Protein AF-A0A851GKF4-F1 (afdb_monomer_lite)

Structure (mmCIF, N/CA/C/O backbone):
data_AF-A0A851GKF4-F1
#
_entry.id   AF-A0A851GKF4-F1
#
loop_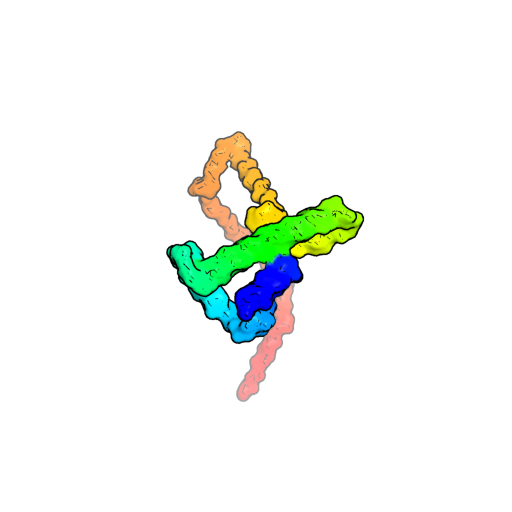
_atom_site.group_PDB
_atom_site.id
_atom_site.type_symbol
_atom_site.label_atom_id
_atom_site.label_alt_id
_atom_site.label_comp_id
_atom_site.label_asym_id
_atom_site.label_entity_id
_atom_site.label_seq_id
_atom_site.pdbx_PDB_ins_code
_atom_site.Cartn_x
_atom_site.Cartn_y
_atom_site.Cartn_z
_atom_site.occupancy
_atom_site.B_iso_or_equiv
_atom_site.auth_seq_id
_atom_site.auth_comp_id
_atom_site.auth_asym_id
_atom_site.auth_atom_id
_atom_site.pdbx_PDB_model_num
ATOM 1 N N . MET A 1 1 ? -0.941 -4.301 15.472 1.00 91.81 1 MET A N 1
ATOM 2 C CA . MET A 1 1 ? -1.862 -4.483 14.322 1.00 91.81 1 MET A CA 1
ATOM 3 C C . MET A 1 1 ? -1.620 -3.446 13.227 1.00 91.81 1 MET A C 1
ATOM 5 O O . MET A 1 1 ? -1.250 -3.858 12.139 1.00 91.81 1 MET A O 1
ATOM 9 N N . ILE A 1 2 ? -1.776 -2.137 13.490 1.00 96.50 2 ILE A N 1
ATOM 10 C CA . ILE A 1 2 ? -1.534 -1.073 12.486 1.00 96.50 2 ILE A CA 1
ATOM 11 C C . ILE A 1 2 ? -0.136 -1.190 11.859 1.00 96.50 2 ILE A C 1
ATOM 13 O O . ILE A 1 2 ? -0.016 -1.184 10.642 1.00 96.50 2 ILE A O 1
ATOM 17 N N . GLU A 1 3 ? 0.896 -1.416 12.673 1.00 97.62 3 GLU A N 1
ATOM 18 C CA . GLU A 1 3 ? 2.273 -1.618 12.195 1.00 97.62 3 GLU A CA 1
ATOM 19 C C . GLU A 1 3 ? 2.422 -2.823 11.243 1.00 97.62 3 GLU A C 1
ATOM 21 O O . GLU A 1 3 ? 3.156 -2.763 10.260 1.00 97.62 3 GLU A O 1
ATOM 26 N N . VAL A 1 4 ? 1.697 -3.922 11.492 1.00 98.12 4 VAL A N 1
ATOM 27 C CA . VAL A 1 4 ? 1.699 -5.101 10.602 1.00 98.12 4 VAL A CA 1
ATOM 28 C C . VAL A 1 4 ? 1.059 -4.749 9.261 1.00 98.12 4 VAL A C 1
ATOM 30 O O . VAL A 1 4 ? 1.570 -5.137 8.211 1.00 98.12 4 VAL A O 1
ATOM 33 N N . ILE A 1 5 ? -0.032 -3.977 9.296 1.00 98.00 5 ILE A N 1
ATOM 34 C CA . ILE A 1 5 ? -0.710 -3.482 8.095 1.00 98.00 5 ILE A CA 1
ATOM 35 C C . ILE A 1 5 ? 0.227 -2.572 7.294 1.00 98.00 5 ILE A C 1
ATOM 37 O O . ILE A 1 5 ? 0.392 -2.775 6.094 1.00 98.00 5 ILE A O 1
ATOM 41 N N . GLU A 1 6 ? 0.881 -1.620 7.958 1.00 98.31 6 GLU A N 1
ATOM 42 C CA . GLU A 1 6 ? 1.844 -0.703 7.347 1.00 98.31 6 GLU A CA 1
ATOM 43 C C . GLU A 1 6 ? 2.992 -1.456 6.670 1.00 98.31 6 GLU A C 1
ATOM 45 O O . GLU A 1 6 ? 3.186 -1.319 5.462 1.00 98.31 6 GLU A O 1
ATOM 50 N N . LYS A 1 7 ? 3.706 -2.310 7.415 1.00 98.25 7 LYS A N 1
ATOM 51 C CA . LYS A 1 7 ? 4.832 -3.094 6.883 1.00 98.25 7 LYS A CA 1
ATOM 52 C C . LYS A 1 7 ? 4.408 -3.974 5.709 1.00 98.25 7 LYS A C 1
ATOM 54 O O . LYS A 1 7 ? 5.125 -4.069 4.717 1.00 98.25 7 LYS A O 1
ATOM 59 N N . SER A 1 8 ? 3.232 -4.595 5.792 1.00 97.88 8 SER A N 1
ATOM 60 C CA . SER A 1 8 ? 2.699 -5.416 4.704 1.00 97.88 8 SER A CA 1
ATOM 61 C C . SER A 1 8 ? 2.473 -4.596 3.427 1.00 97.88 8 SER A C 1
ATOM 63 O O . SER A 1 8 ? 2.898 -5.026 2.353 1.00 97.88 8 SER A O 1
ATOM 65 N N . LEU A 1 9 ? 1.869 -3.407 3.536 1.00 97.44 9 LEU A N 1
ATOM 66 C CA . LEU A 1 9 ? 1.610 -2.518 2.396 1.00 97.44 9 LEU A CA 1
ATOM 67 C C . LEU A 1 9 ? 2.895 -1.927 1.799 1.00 97.44 9 LEU A C 1
ATOM 69 O O . LEU A 1 9 ? 3.004 -1.801 0.576 1.00 97.44 9 LEU A O 1
ATOM 73 N N . LEU A 1 10 ? 3.885 -1.607 2.636 1.00 97.44 10 LEU A N 1
ATOM 74 C CA . LEU A 1 10 ? 5.203 -1.162 2.171 1.00 97.44 10 LEU A CA 1
ATOM 75 C C . LEU A 1 10 ? 5.877 -2.213 1.278 1.00 97.44 10 LEU A C 1
ATOM 77 O O . LEU A 1 10 ? 6.502 -1.849 0.290 1.00 97.44 10 LEU A O 1
ATOM 81 N N . ASN A 1 11 ? 5.646 -3.499 1.549 1.00 96.06 11 ASN A N 1
ATOM 82 C CA . ASN A 1 11 ? 6.142 -4.626 0.753 1.00 96.06 11 ASN A CA 1
ATOM 83 C C . ASN A 1 11 ? 5.273 -4.962 -0.479 1.00 96.06 11 ASN A C 1
ATOM 85 O O . ASN A 1 11 ? 5.349 -6.071 -1.001 1.00 96.06 11 ASN A O 1
ATOM 89 N N . HIS A 1 12 ? 4.424 -4.035 -0.930 1.00 95.44 12 HIS A N 1
ATOM 90 C CA . HIS A 1 12 ? 3.560 -4.183 -2.113 1.00 95.44 12 HIS A CA 1
ATOM 91 C C . HIS A 1 12 ? 2.528 -5.325 -2.017 1.00 95.44 12 HIS A C 1
ATOM 93 O O . HIS A 1 12 ? 2.037 -5.819 -3.033 1.00 95.44 12 HIS A O 1
ATOM 99 N N . ASN A 1 13 ? 2.158 -5.749 -0.802 1.00 96.06 13 ASN A N 1
ATOM 100 C CA . ASN A 1 13 ? 1.137 -6.781 -0.630 1.00 96.06 13 ASN A CA 1
ATOM 101 C C . ASN A 1 13 ? -0.273 -6.272 -0.952 1.00 96.06 13 ASN A C 1
ATOM 103 O O . ASN A 1 13 ? -0.611 -5.099 -0.779 1.00 96.06 13 ASN A O 1
ATOM 107 N N . THR A 1 14 ? -1.139 -7.201 -1.363 1.00 95.00 14 THR A N 1
ATOM 108 C CA . THR A 1 14 ? -2.567 -6.917 -1.546 1.00 95.00 14 THR A CA 1
ATOM 109 C C . THR A 1 14 ? -3.262 -6.702 -0.203 1.00 95.00 14 THR A C 1
ATOM 111 O O . THR A 1 14 ? -2.899 -7.322 0.796 1.00 95.00 14 THR A O 1
ATOM 114 N N . LYS A 1 15 ? -4.354 -5.922 -0.192 1.00 94.50 15 LYS A N 1
ATOM 115 C CA . LYS A 1 15 ? -5.178 -5.717 1.015 1.00 94.50 15 LYS A CA 1
ATOM 116 C C . LYS A 1 15 ? -5.634 -7.035 1.651 1.00 94.50 15 LYS A C 1
ATOM 118 O O . LYS A 1 15 ? -5.681 -7.127 2.873 1.00 94.50 15 LYS A O 1
ATOM 123 N N . ARG A 1 16 ? -5.924 -8.066 0.844 1.00 96.62 16 ARG A N 1
ATOM 124 C CA . ARG A 1 16 ? -6.286 -9.411 1.326 1.00 96.62 16 ARG A CA 1
ATOM 125 C C . ARG A 1 16 ? -5.148 -10.052 2.122 1.00 96.62 16 ARG A C 1
ATOM 127 O O . ARG A 1 16 ? -5.375 -10.473 3.250 1.00 96.62 16 ARG A O 1
ATOM 134 N N . THR A 1 17 ? -3.941 -10.086 1.558 1.00 97.81 17 THR A N 1
ATOM 135 C CA . THR A 1 17 ? -2.743 -10.610 2.234 1.00 97.81 17 THR A CA 1
ATOM 136 C C . THR A 1 17 ? -2.452 -9.818 3.505 1.00 97.81 17 THR A C 1
ATOM 138 O O . THR A 1 17 ? -2.231 -10.397 4.563 1.00 97.81 17 THR A O 1
ATOM 141 N N . THR A 1 18 ? -2.543 -8.490 3.437 1.00 97.75 18 THR A N 1
ATOM 142 C CA . THR A 1 18 ? -2.372 -7.614 4.597 1.00 97.75 18 THR A CA 1
ATOM 143 C C . THR A 1 18 ? -3.367 -7.922 5.719 1.00 97.75 18 THR A C 1
ATOM 145 O O . THR A 1 18 ? -2.973 -7.984 6.881 1.00 97.75 18 THR A O 1
ATOM 148 N N . CYS A 1 19 ? -4.638 -8.170 5.390 1.00 97.88 19 CYS A N 1
ATOM 149 C CA . CYS A 1 19 ? -5.658 -8.563 6.367 1.00 97.88 19 CYS A CA 1
ATOM 150 C C . CYS A 1 19 ? -5.337 -9.910 7.024 1.00 97.88 19 CYS A C 1
ATOM 152 O O . CYS A 1 19 ? -5.408 -10.021 8.245 1.00 97.88 19 CYS A O 1
ATOM 154 N N . GLN A 1 20 ? -4.920 -10.903 6.231 1.00 98.06 20 GLN A N 1
ATOM 155 C CA . GLN A 1 20 ? -4.507 -12.216 6.735 1.00 98.06 20 GLN A CA 1
ATOM 156 C C . GLN A 1 20 ? -3.315 -12.102 7.693 1.00 98.06 20 GLN A C 1
ATOM 158 O O . GLN A 1 20 ? -3.358 -12.658 8.785 1.00 98.06 20 GLN A O 1
ATOM 163 N N . MET A 1 21 ? -2.292 -11.320 7.331 1.00 97.88 21 MET A N 1
ATOM 164 C CA . MET A 1 21 ? -1.131 -11.062 8.192 1.00 97.88 21 MET A CA 1
ATOM 165 C C . MET A 1 21 ? -1.509 -10.340 9.491 1.00 97.88 21 MET A C 1
ATOM 167 O O . MET A 1 21 ? -0.909 -10.585 10.533 1.00 97.88 21 MET A O 1
ATOM 171 N N . ALA A 1 22 ? -2.493 -9.442 9.436 1.00 97.12 22 ALA A N 1
ATOM 172 C CA . ALA A 1 22 ? -2.967 -8.686 10.591 1.00 97.12 22 ALA A CA 1
ATOM 173 C C . ALA A 1 22 ? -4.015 -9.433 11.440 1.00 97.12 22 ALA A C 1
ATOM 175 O O . ALA A 1 22 ? -4.413 -8.911 12.482 1.00 97.12 22 ALA A O 1
ATOM 176 N N . GLY A 1 23 ? -4.468 -10.618 11.011 1.00 97.94 23 GLY A N 1
ATOM 177 C CA . GLY A 1 23 ? -5.479 -11.412 11.714 1.00 97.94 23 GLY A CA 1
ATOM 178 C C . GLY A 1 23 ? -6.886 -10.807 11.680 1.00 97.94 23 GLY A C 1
ATOM 179 O O . GLY A 1 23 ? -7.658 -11.011 12.613 1.00 97.94 23 GLY A O 1
ATOM 180 N N . ILE A 1 24 ? -7.227 -10.042 10.638 1.00 97.75 24 ILE A N 1
ATOM 181 C CA . ILE A 1 24 ? -8.546 -9.408 10.482 1.00 97.75 24 ILE A CA 1
ATOM 182 C C . ILE A 1 24 ? -9.213 -9.819 9.170 1.00 97.75 24 ILE A C 1
ATOM 184 O O . ILE A 1 24 ? -8.550 -10.189 8.202 1.00 97.75 24 ILE A O 1
ATOM 188 N N . SER A 1 25 ? -10.542 -9.720 9.111 1.00 98.06 25 SER A N 1
ATOM 189 C CA . SER A 1 25 ? -11.260 -9.878 7.845 1.00 98.06 25 SER A CA 1
ATOM 190 C C . SER A 1 25 ? -11.078 -8.643 6.953 1.00 98.06 25 SER A C 1
ATOM 192 O O . SER A 1 25 ? -10.884 -7.525 7.439 1.00 98.06 25 SER A O 1
ATOM 194 N N . THR A 1 26 ? -11.204 -8.817 5.637 1.00 97.56 26 THR A N 1
ATOM 195 C CA . THR A 1 26 ? -11.196 -7.691 4.689 1.00 97.56 26 THR A CA 1
ATOM 196 C C . THR A 1 26 ? -12.342 -6.718 4.956 1.00 97.56 26 THR A C 1
ATOM 198 O O . THR A 1 26 ? -12.122 -5.510 4.942 1.00 97.56 26 THR A O 1
ATOM 201 N N . SER A 1 27 ? -13.537 -7.228 5.268 1.00 98.12 27 SER A N 1
ATOM 202 C CA . SER A 1 27 ? -14.706 -6.417 5.640 1.00 98.12 27 SER A CA 1
ATOM 203 C C . SER A 1 27 ? -14.404 -5.498 6.828 1.00 98.12 27 SER A C 1
ATOM 205 O O . SER A 1 27 ? -14.669 -4.297 6.774 1.00 98.12 27 SER A O 1
ATOM 207 N N . THR A 1 28 ? -13.742 -6.030 7.861 1.00 98.19 28 THR A N 1
ATOM 208 C CA . THR A 1 28 ? -13.313 -5.256 9.033 1.00 98.19 28 THR A CA 1
ATOM 209 C C . THR A 1 28 ? -12.372 -4.119 8.641 1.00 98.19 28 THR A C 1
ATOM 211 O O . THR A 1 28 ? -12.583 -2.984 9.070 1.00 98.19 28 THR A O 1
ATOM 214 N N . LEU A 1 29 ? -11.371 -4.396 7.794 1.00 98.25 29 LEU A N 1
ATOM 215 C CA . LEU A 1 29 ? -10.445 -3.367 7.321 1.00 98.25 29 LEU A CA 1
ATOM 216 C C . LEU A 1 29 ? -11.188 -2.256 6.571 1.00 98.25 29 LEU A C 1
ATOM 218 O O . LEU A 1 29 ? -11.006 -1.084 6.890 1.00 98.25 29 LEU A O 1
ATOM 222 N N . TYR A 1 30 ? -12.032 -2.603 5.597 1.00 98.19 30 TYR A N 1
ATOM 223 C CA . TYR A 1 30 ? -12.769 -1.607 4.815 1.00 98.19 30 TYR A CA 1
ATOM 224 C C . TYR A 1 30 ? -13.718 -0.777 5.681 1.00 98.19 30 TYR A C 1
ATOM 226 O O . TYR A 1 30 ? -13.758 0.443 5.531 1.00 98.19 30 TYR A O 1
ATOM 234 N N . HIS A 1 31 ? -14.414 -1.402 6.633 1.00 98.44 31 HIS A N 1
ATOM 235 C CA . HIS A 1 31 ? -15.258 -0.682 7.581 1.00 98.44 31 HIS A CA 1
ATOM 236 C C . HIS A 1 31 ? -14.445 0.314 8.422 1.00 98.44 31 HIS A C 1
ATOM 238 O O . HIS A 1 31 ? -14.834 1.472 8.569 1.00 98.44 31 HIS A O 1
ATOM 244 N N . TRP A 1 32 ? -13.291 -0.095 8.956 1.00 98.38 32 TRP A N 1
ATOM 245 C CA . TRP A 1 32 ? -12.442 0.811 9.729 1.00 98.38 32 TRP A CA 1
ATOM 246 C C . TRP A 1 32 ? -11.859 1.942 8.893 1.00 98.38 32 TRP A C 1
ATOM 248 O O . TRP A 1 32 ? -11.800 3.062 9.392 1.00 98.38 32 TRP A O 1
ATOM 258 N N . LEU A 1 33 ? -11.469 1.678 7.644 1.00 98.38 33 LEU A N 1
ATOM 259 C CA . LEU A 1 33 ? -10.992 2.713 6.730 1.00 98.38 33 LEU A CA 1
ATOM 260 C C . LEU A 1 33 ? -12.097 3.719 6.399 1.00 98.38 33 LEU A C 1
ATOM 262 O O . LEU A 1 33 ? -11.841 4.914 6.466 1.00 98.38 33 LEU A O 1
ATOM 266 N N . SER A 1 34 ? -13.320 3.256 6.130 1.00 98.44 34 SER A N 1
ATOM 267 C CA . SER A 1 34 ? -14.469 4.135 5.881 1.00 98.44 34 SER A CA 1
ATOM 268 C C . SER A 1 34 ? -14.764 5.046 7.078 1.00 98.44 34 SER A C 1
ATOM 270 O O . SER A 1 34 ? -14.938 6.250 6.919 1.00 98.44 34 SER A O 1
ATOM 272 N N . VAL A 1 35 ? -14.743 4.505 8.300 1.00 98.38 35 VAL A N 1
ATOM 273 C CA . VAL A 1 35 ? -14.922 5.319 9.514 1.00 98.38 35 VAL A CA 1
ATOM 274 C C . VAL A 1 35 ? -13.725 6.251 9.750 1.00 98.38 35 VAL A C 1
ATOM 276 O O . VAL A 1 35 ? -13.893 7.389 10.176 1.00 98.38 35 VAL A O 1
ATOM 279 N N . GLY A 1 36 ? -12.505 5.780 9.492 1.00 98.56 36 GLY A N 1
ATOM 280 C CA . GLY A 1 36 ? -11.272 6.549 9.666 1.00 98.56 36 GLY A CA 1
ATOM 281 C C . GLY A 1 36 ? -11.117 7.712 8.686 1.00 98.56 36 GLY A C 1
ATOM 282 O O . GLY A 1 36 ? -10.436 8.688 8.995 1.00 98.56 36 GLY A O 1
ATOM 283 N N . GLU A 1 37 ? -11.763 7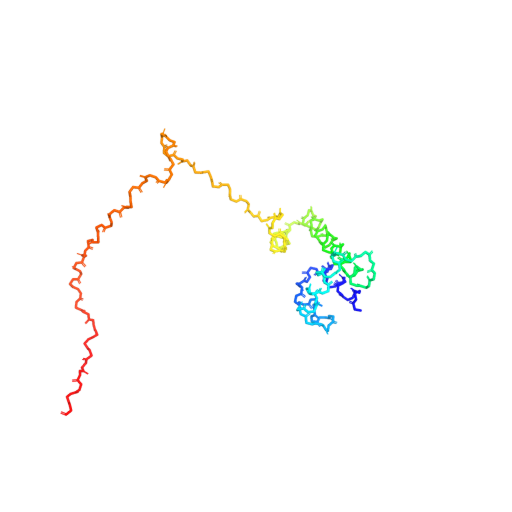.636 7.527 1.00 98.50 37 GLU A N 1
ATOM 284 C CA . GLU A 1 37 ? -11.762 8.697 6.525 1.00 98.50 37 GLU A CA 1
ATOM 285 C C . GLU A 1 37 ? -12.430 9.976 7.043 1.00 98.50 37 GLU A C 1
ATOM 287 O O . GLU A 1 37 ? -11.872 11.062 6.888 1.00 98.50 37 GLU A O 1
ATOM 292 N N . THR A 1 38 ? -13.573 9.843 7.723 1.00 98.06 38 THR A N 1
ATOM 293 C CA . THR A 1 38 ? -14.358 10.978 8.240 1.00 98.06 38 THR A CA 1
ATOM 294 C C . THR A 1 38 ? -14.049 11.324 9.699 1.00 98.06 38 THR A C 1
ATOM 296 O O . THR A 1 38 ? -14.379 12.416 10.167 1.00 98.06 38 THR A O 1
ATOM 299 N N . ALA A 1 39 ? -13.402 10.421 10.439 1.00 98.12 39 ALA A N 1
ATOM 300 C CA . ALA A 1 39 ? -13.027 10.650 11.828 1.00 98.12 39 ALA A CA 1
ATOM 301 C C . ALA A 1 39 ? -11.968 11.759 11.970 1.00 98.12 39 ALA A C 1
ATOM 303 O O . ALA A 1 39 ? -10.996 11.829 11.222 1.00 98.12 39 ALA A O 1
ATOM 304 N N . LYS A 1 40 ? -12.110 12.606 12.995 1.00 97.69 40 LYS A N 1
ATOM 305 C CA . LYS A 1 40 ? -11.123 13.658 13.307 1.00 97.69 40 LYS A CA 1
ATOM 306 C C . LYS A 1 40 ? -9.924 13.134 14.104 1.00 97.69 40 LYS A C 1
ATOM 308 O O . LYS A 1 40 ? -8.843 13.707 14.031 1.00 97.69 40 LYS A O 1
ATOM 313 N N . SER A 1 41 ? -10.107 12.053 14.861 1.00 97.56 41 SER A N 1
ATOM 314 C CA . SER A 1 41 ? -9.087 11.451 15.727 1.00 97.56 41 SER A CA 1
ATOM 315 C C . SER A 1 41 ? -9.414 9.983 16.041 1.00 97.56 41 SER A C 1
ATOM 317 O O . SER A 1 41 ? -10.456 9.462 15.636 1.00 97.56 41 SER A O 1
ATOM 319 N N . GLY A 1 42 ? -8.508 9.307 16.753 1.00 98.00 42 GLY A N 1
ATOM 320 C CA . GLY A 1 42 ? -8.677 7.930 17.219 1.00 98.00 42 GLY A CA 1
ATOM 321 C C . GLY A 1 42 ? -8.059 6.871 16.302 1.00 98.00 42 GLY A C 1
ATOM 322 O O . GLY A 1 42 ? -7.576 7.159 15.209 1.00 98.00 42 GLY A O 1
ATOM 323 N N . LEU A 1 43 ? -8.103 5.61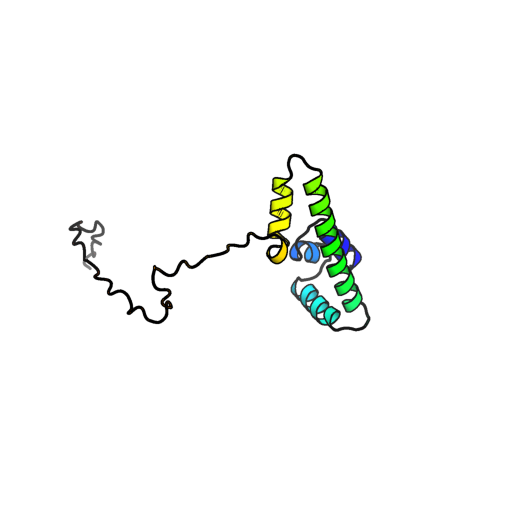6 16.753 1.00 97.69 43 LEU A N 1
ATOM 324 C CA . LEU A 1 43 ? -7.351 4.510 16.147 1.00 97.69 43 LEU A CA 1
ATOM 325 C C . LEU A 1 43 ? -7.731 4.234 14.682 1.00 97.69 43 LEU A C 1
ATOM 327 O O . LEU A 1 43 ? -6.875 3.928 13.858 1.00 97.69 43 LEU A O 1
ATOM 331 N N . LYS A 1 44 ? -9.016 4.364 14.328 1.00 98.19 44 LYS A N 1
ATOM 332 C CA . LYS A 1 44 ? -9.474 4.187 12.938 1.00 98.19 44 LYS A CA 1
ATOM 333 C C . LYS A 1 44 ? -8.964 5.311 12.030 1.00 98.19 44 LYS A C 1
ATOM 335 O O . LYS A 1 44 ? -8.587 5.040 10.893 1.00 98.19 44 LYS A O 1
ATOM 340 N N . ARG A 1 45 ? -8.901 6.551 12.540 1.00 98.44 45 ARG A N 1
ATOM 341 C CA . ARG A 1 45 ? -8.306 7.687 11.822 1.00 98.44 45 ARG A CA 1
ATOM 342 C C . ARG A 1 45 ? -6.815 7.465 11.604 1.00 98.44 45 ARG A C 1
ATOM 344 O O . ARG A 1 45 ? -6.337 7.626 10.487 1.00 98.44 45 ARG A O 1
ATOM 351 N N . GLU A 1 46 ? -6.104 7.057 12.648 1.00 98.50 46 GLU A N 1
ATOM 352 C CA . GLU A 1 46 ? -4.683 6.715 12.568 1.00 98.50 46 GLU A CA 1
ATOM 353 C C . GLU A 1 46 ? -4.436 5.614 11.532 1.00 98.50 46 GLU A C 1
ATOM 355 O O . GLU A 1 46 ? -3.621 5.794 10.633 1.00 98.50 46 GLU A O 1
ATOM 360 N N . LEU A 1 47 ? -5.211 4.525 11.573 1.00 98.44 47 LEU A N 1
ATOM 361 C CA . LEU A 1 47 ? -5.128 3.454 10.582 1.00 98.44 47 LEU A CA 1
ATOM 362 C C . LEU A 1 47 ? -5.346 3.975 9.154 1.00 98.44 47 LEU A C 1
ATOM 364 O O . LEU A 1 47 ? -4.583 3.617 8.259 1.00 98.44 47 LEU A O 1
ATOM 368 N N . TRP A 1 48 ? -6.360 4.814 8.927 1.00 98.69 48 TRP A N 1
ATOM 369 C CA . TRP A 1 48 ? -6.623 5.393 7.607 1.00 98.69 48 TRP A CA 1
ATOM 370 C C . TRP A 1 48 ? -5.444 6.235 7.110 1.00 98.69 48 TRP A C 1
ATOM 372 O O . TRP A 1 48 ? -5.006 6.061 5.971 1.00 98.69 48 TRP A O 1
ATOM 382 N N . VAL A 1 49 ? -4.882 7.099 7.962 1.00 98.50 49 VAL A N 1
ATOM 383 C CA . VAL A 1 49 ? -3.704 7.911 7.614 1.00 98.50 49 VAL A CA 1
ATOM 384 C C . VAL A 1 49 ? -2.512 7.011 7.291 1.00 98.50 49 VAL A C 1
ATOM 386 O O . VAL A 1 49 ? -1.880 7.182 6.249 1.00 98.50 49 VAL A O 1
ATOM 389 N N . THR A 1 50 ? -2.236 6.022 8.140 1.00 98.31 50 THR A N 1
ATOM 390 C CA . THR A 1 50 ? -1.117 5.092 7.967 1.00 98.31 50 THR A CA 1
ATOM 391 C C . THR A 1 50 ? -1.245 4.281 6.683 1.00 98.31 50 THR A C 1
ATOM 393 O O . THR A 1 50 ? -0.270 4.163 5.947 1.00 98.31 50 THR A O 1
ATOM 396 N N . VAL A 1 51 ? -2.436 3.778 6.348 1.00 98.06 51 VAL A N 1
ATOM 397 C CA . VAL A 1 51 ? -2.661 3.030 5.100 1.00 98.06 51 VAL A CA 1
ATOM 398 C C . VAL A 1 51 ? -2.406 3.906 3.873 1.00 98.06 51 VAL A C 1
ATOM 400 O O . VAL A 1 51 ? -1.658 3.494 2.987 1.00 98.06 51 VAL A O 1
ATOM 403 N N . ASN A 1 52 ? -2.956 5.123 3.828 1.00 97.81 52 ASN A N 1
ATOM 404 C CA . ASN A 1 52 ? -2.747 6.038 2.697 1.00 97.81 52 ASN A CA 1
ATOM 405 C C . ASN A 1 52 ? -1.273 6.443 2.547 1.00 97.81 52 ASN A C 1
ATOM 407 O O . ASN A 1 52 ? -0.726 6.467 1.437 1.00 97.81 52 ASN A O 1
ATOM 411 N N . LYS A 1 53 ? -0.601 6.712 3.671 1.00 98.25 53 LYS A N 1
ATOM 412 C CA . LYS A 1 53 ? 0.830 7.019 3.701 1.00 98.25 53 LYS A CA 1
ATOM 413 C C . LYS A 1 53 ? 1.662 5.835 3.204 1.00 98.25 53 LYS A C 1
ATOM 415 O O . LYS A 1 53 ? 2.493 6.014 2.317 1.00 98.25 53 LYS A O 1
ATOM 420 N N . ALA A 1 54 ? 1.416 4.631 3.720 1.00 97.88 54 ALA A N 1
ATOM 421 C CA . ALA A 1 54 ? 2.139 3.422 3.336 1.00 97.88 54 ALA A CA 1
ATOM 422 C C . ALA A 1 54 ? 1.977 3.104 1.846 1.00 97.88 54 ALA A C 1
ATOM 424 O O . ALA A 1 54 ? 2.961 2.794 1.181 1.00 97.88 54 ALA A O 1
ATOM 425 N N . GLN A 1 55 ? 0.768 3.243 1.293 1.00 96.25 55 GLN A N 1
ATOM 426 C CA . GLN A 1 55 ? 0.527 3.060 -0.142 1.00 96.25 55 GLN A CA 1
ATOM 427 C C . GLN A 1 55 ? 1.287 4.091 -0.985 1.00 96.25 55 GLN A C 1
ATOM 429 O O . GLN A 1 55 ? 1.930 3.732 -1.970 1.00 96.25 55 GLN A O 1
ATOM 434 N N . SER A 1 56 ? 1.295 5.357 -0.563 1.00 97.31 56 SER A N 1
ATOM 435 C CA . SER A 1 56 ? 2.046 6.416 -1.248 1.00 97.31 56 SER A CA 1
ATOM 436 C C . SER A 1 56 ? 3.556 6.154 -1.235 1.00 97.31 56 SER A C 1
ATOM 438 O O . SER A 1 56 ? 4.213 6.270 -2.266 1.00 97.31 56 SER A O 1
ATOM 440 N N . ILE A 1 57 ? 4.108 5.737 -0.091 1.00 97.81 57 ILE A N 1
ATOM 441 C CA . ILE A 1 57 ? 5.528 5.378 0.041 1.00 97.81 57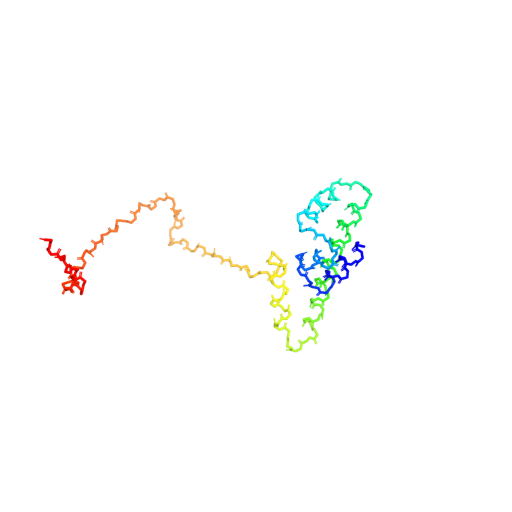 ILE A CA 1
ATOM 442 C C . ILE A 1 57 ? 5.857 4.151 -0.817 1.00 97.81 57 ILE A C 1
ATOM 444 O O . ILE A 1 57 ? 6.820 4.175 -1.578 1.00 97.81 57 ILE A O 1
ATOM 448 N N . SER A 1 58 ? 5.038 3.103 -0.730 1.00 96.25 58 SER A N 1
ATOM 449 C CA . SER A 1 58 ? 5.160 1.866 -1.508 1.00 96.25 58 SER A CA 1
ATOM 450 C C . SER A 1 58 ? 5.204 2.153 -3.015 1.00 96.25 58 SER A C 1
ATOM 452 O O . SER A 1 58 ? 6.100 1.691 -3.722 1.00 96.25 58 SER A O 1
ATOM 454 N N . LYS A 1 59 ? 4.309 3.014 -3.509 1.00 96.62 59 LYS A N 1
ATOM 455 C CA . LYS A 1 59 ? 4.316 3.493 -4.898 1.00 96.62 59 LYS A CA 1
ATOM 456 C C . LYS A 1 59 ? 5.635 4.185 -5.267 1.00 96.62 59 LYS A C 1
ATOM 458 O O . LYS A 1 59 ? 6.251 3.829 -6.269 1.00 96.62 59 LYS A O 1
ATOM 463 N N . THR A 1 60 ? 6.101 5.125 -4.445 1.00 97.25 60 THR A N 1
ATOM 464 C CA . THR A 1 60 ? 7.369 5.842 -4.674 1.00 97.25 60 THR A CA 1
ATOM 465 C C . THR A 1 60 ? 8.575 4.901 -4.690 1.00 97.25 60 THR A C 1
ATOM 467 O O . THR A 1 60 ? 9.480 5.075 -5.505 1.00 97.25 60 THR A O 1
ATOM 470 N N . ILE A 1 61 ? 8.591 3.877 -3.832 1.00 95.56 61 ILE A N 1
ATOM 471 C CA . ILE A 1 61 ? 9.635 2.845 -3.830 1.00 95.56 61 ILE A CA 1
ATOM 472 C C . ILE A 1 61 ? 9.668 2.115 -5.177 1.00 95.56 61 ILE A C 1
ATOM 474 O O . ILE A 1 61 ? 10.744 2.013 -5.765 1.00 95.56 61 ILE A O 1
ATOM 478 N N . LEU A 1 62 ? 8.517 1.670 -5.700 1.00 95.56 62 LEU A N 1
ATOM 479 C CA . LEU A 1 62 ? 8.453 1.003 -7.007 1.00 95.56 62 LEU A CA 1
ATOM 480 C C . LEU A 1 62 ? 8.955 1.903 -8.135 1.00 95.56 62 LEU A C 1
ATOM 482 O O . LEU A 1 62 ? 9.797 1.470 -8.917 1.00 95.56 62 LEU A O 1
ATOM 486 N N . VAL A 1 63 ? 8.497 3.157 -8.193 1.00 96.75 63 VAL A N 1
ATOM 487 C CA . VAL A 1 63 ? 8.937 4.126 -9.213 1.00 96.75 63 VAL A CA 1
ATOM 488 C C . VAL A 1 63 ? 10.456 4.316 -9.168 1.00 96.75 63 VAL A C 1
ATOM 490 O O . VAL A 1 63 ? 11.127 4.230 -10.196 1.00 96.75 63 VAL A O 1
ATOM 493 N N . ASN A 1 64 ? 11.020 4.493 -7.972 1.00 96.81 64 ASN A N 1
ATOM 494 C CA . ASN A 1 64 ? 12.463 4.646 -7.796 1.00 96.81 64 ASN A CA 1
ATOM 495 C C . ASN A 1 64 ? 13.252 3.392 -8.188 1.00 96.81 64 ASN A C 1
ATOM 497 O O . ASN A 1 64 ? 14.368 3.507 -8.690 1.00 96.81 64 ASN A O 1
ATOM 501 N N . GLN A 1 65 ? 12.708 2.200 -7.936 1.00 95.19 65 GLN A N 1
ATOM 502 C CA . GLN A 1 65 ? 13.343 0.945 -8.333 1.00 95.19 65 GLN A CA 1
ATOM 503 C C . GLN A 1 65 ? 13.293 0.741 -9.847 1.00 95.19 65 GLN A C 1
ATOM 505 O O . GLN A 1 65 ? 14.300 0.344 -10.420 1.00 95.19 65 GLN A O 1
ATOM 510 N N . ILE A 1 66 ? 12.160 1.034 -10.490 1.00 96.44 66 ILE A N 1
ATOM 511 C CA . ILE A 1 66 ? 11.995 0.983 -11.951 1.00 96.44 66 ILE A CA 1
ATOM 512 C C . ILE A 1 66 ? 13.028 1.885 -12.627 1.00 96.44 66 ILE A C 1
ATOM 514 O O . ILE A 1 66 ? 13.715 1.444 -13.539 1.00 96.44 66 ILE A O 1
ATOM 518 N N . ALA A 1 67 ? 13.202 3.115 -12.134 1.00 95.56 67 ALA A N 1
ATOM 519 C CA . ALA A 1 67 ? 14.136 4.081 -12.712 1.00 95.56 67 ALA A CA 1
ATOM 520 C C . ALA A 1 67 ? 15.616 3.651 -12.654 1.00 95.56 67 ALA A C 1
ATOM 522 O O . ALA A 1 67 ? 16.438 4.200 -13.383 1.00 95.56 67 ALA A O 1
ATOM 523 N N . LYS A 1 68 ? 15.972 2.708 -11.771 1.00 95.50 68 LYS A N 1
ATOM 524 C CA . LYS A 1 68 ? 17.357 2.265 -11.533 1.00 95.50 68 LYS A CA 1
ATOM 525 C C . LYS A 1 68 ? 17.655 0.863 -12.066 1.00 95.50 68 LYS A C 1
ATOM 527 O O . LYS A 1 68 ? 18.807 0.444 -12.015 1.00 95.50 68 LYS A O 1
ATOM 532 N N . ASP A 1 69 ? 16.641 0.125 -12.511 1.00 94.12 69 ASP A N 1
ATOM 533 C CA . ASP A 1 69 ? 16.764 -1.282 -12.891 1.00 94.12 69 ASP A CA 1
ATOM 534 C C . ASP A 1 69 ? 16.795 -1.438 -14.416 1.00 94.12 69 ASP A C 1
ATOM 536 O O . ASP A 1 69 ? 15.971 -0.870 -15.131 1.00 94.12 69 ASP A O 1
ATOM 540 N N . SER A 1 70 ? 17.731 -2.237 -14.925 1.00 89.88 70 SER A N 1
ATOM 541 C CA . SER A 1 70 ? 17.798 -2.586 -16.346 1.00 89.88 70 SER A CA 1
ATOM 542 C C . SER A 1 70 ? 16.677 -3.545 -16.773 1.00 89.88 70 SER A C 1
ATOM 544 O O . SER A 1 70 ? 16.306 -3.553 -17.944 1.00 89.88 70 SER A O 1
ATOM 546 N N . SER A 1 71 ? 16.103 -4.309 -15.836 1.00 92.69 71 SER A N 1
ATOM 547 C CA . SER A 1 71 ? 15.002 -5.265 -16.034 1.00 92.69 71 SER A CA 1
ATOM 548 C C . SER A 1 71 ? 13.723 -4.792 -15.324 1.00 92.69 71 SER A C 1
ATOM 550 O O . SER A 1 71 ? 13.126 -5.463 -14.477 1.00 92.69 71 SER A O 1
ATOM 552 N N . TRP A 1 72 ? 13.317 -3.560 -15.625 1.00 94.75 72 TRP A N 1
ATOM 553 C CA . TRP A 1 72 ? 12.256 -2.846 -14.915 1.00 94.75 72 TRP A CA 1
ATOM 554 C C . TRP A 1 72 ? 10.826 -3.327 -15.224 1.00 94.75 72 TRP A C 1
ATOM 556 O O . TRP A 1 72 ? 9.901 -3.011 -14.471 1.00 94.75 72 TRP A O 1
ATOM 566 N N . GLN A 1 73 ? 10.619 -4.094 -16.299 1.00 96.19 73 GLN A N 1
ATOM 567 C CA . GLN A 1 73 ? 9.298 -4.431 -16.849 1.00 96.19 73 GLN A CA 1
ATOM 568 C C . GLN A 1 73 ? 8.392 -5.114 -15.818 1.00 96.19 73 GLN A C 1
ATOM 570 O O . GLN A 1 73 ? 7.244 -4.709 -15.643 1.00 96.19 73 GLN A O 1
ATOM 575 N N . SER A 1 74 ? 8.916 -6.087 -15.065 1.00 93.75 74 SER A N 1
ATOM 576 C CA . SER A 1 74 ? 8.151 -6.801 -14.032 1.00 93.75 74 SER A CA 1
ATOM 577 C C . SER A 1 74 ? 7.643 -5.867 -12.927 1.00 93.75 74 SER A C 1
ATOM 579 O O . SER A 1 74 ? 6.521 -6.020 -12.444 1.00 93.75 74 SER A O 1
ATOM 581 N N . LYS A 1 75 ? 8.446 -4.866 -12.539 1.00 94.81 75 LYS A N 1
ATOM 582 C CA . LYS A 1 75 ? 8.069 -3.870 -11.524 1.00 94.81 75 LYS A CA 1
ATOM 583 C C . LYS A 1 75 ? 7.063 -2.865 -12.072 1.00 94.81 75 LYS A C 1
ATOM 585 O O . LYS A 1 75 ? 6.126 -2.511 -11.361 1.00 94.81 75 LYS A O 1
ATOM 590 N N . ALA A 1 76 ? 7.214 -2.444 -13.328 1.00 95.19 76 ALA A N 1
ATOM 591 C CA . ALA A 1 76 ? 6.231 -1.587 -13.984 1.00 95.19 76 ALA A CA 1
ATOM 592 C C . ALA A 1 76 ? 4.874 -2.284 -14.121 1.00 95.19 76 ALA A C 1
ATOM 594 O O . ALA A 1 76 ? 3.859 -1.696 -13.768 1.00 95.19 76 ALA A O 1
ATOM 595 N N . TRP A 1 77 ? 4.839 -3.561 -14.506 1.00 95.38 77 TRP A N 1
ATOM 596 C CA . TRP A 1 77 ? 3.588 -4.323 -14.549 1.00 95.38 77 TRP A CA 1
ATOM 597 C C . TRP A 1 77 ? 2.924 -4.445 -13.178 1.00 95.38 77 TRP A C 1
ATOM 599 O O . TRP A 1 77 ? 1.701 -4.342 -13.071 1.00 95.38 77 TRP A O 1
ATOM 609 N N . LEU A 1 78 ? 3.709 -4.639 -12.114 1.00 94.31 78 LEU A N 1
ATOM 610 C CA . LEU A 1 78 ? 3.172 -4.623 -10.756 1.00 94.31 78 LEU A CA 1
ATOM 611 C C . LEU A 1 78 ? 2.579 -3.249 -10.409 1.00 94.31 78 LEU A C 1
ATOM 613 O O . LEU A 1 78 ? 1.462 -3.185 -9.896 1.00 94.31 78 LEU A O 1
ATOM 617 N N . LEU A 1 79 ? 3.291 -2.163 -10.728 1.00 95.44 79 LEU A N 1
ATOM 618 C CA . LEU A 1 79 ? 2.841 -0.790 -10.498 1.00 95.44 79 LEU A CA 1
ATOM 619 C C . LEU A 1 79 ? 1.523 -0.493 -11.232 1.00 95.44 79 LEU A C 1
ATOM 621 O O . LEU A 1 79 ? 0.579 -0.013 -10.606 1.00 95.44 79 LEU A O 1
ATOM 625 N N . GLU A 1 80 ? 1.427 -0.851 -12.515 1.00 95.44 80 GLU A N 1
ATOM 626 C CA . GLU A 1 80 ? 0.216 -0.699 -13.334 1.00 95.44 80 GLU A CA 1
ATOM 627 C C . GLU A 1 80 ? -0.980 -1.447 -12.733 1.00 95.44 80 GLU A C 1
ATOM 629 O O . GLU A 1 80 ? -2.086 -0.915 -12.667 1.00 95.44 80 GLU A O 1
ATOM 634 N N . ARG A 1 81 ? -0.771 -2.674 -12.241 1.00 93.81 81 ARG A N 1
ATOM 635 C CA . ARG A 1 81 ? -1.842 -3.487 -11.642 1.00 93.81 81 ARG A CA 1
ATOM 636 C C . ARG A 1 81 ? -2.285 -2.978 -10.274 1.00 93.81 81 ARG A C 1
ATOM 638 O O . ARG A 1 81 ? -3.454 -3.129 -9.927 1.00 93.81 81 ARG A O 1
ATOM 645 N N . MET A 1 82 ? -1.370 -2.423 -9.480 1.00 91.88 82 MET A N 1
ATOM 646 C CA . MET A 1 82 ? -1.697 -1.874 -8.160 1.00 91.88 82 MET A CA 1
ATOM 647 C C . MET A 1 82 ? -2.358 -0.497 -8.247 1.00 91.88 82 MET A C 1
ATOM 649 O O . MET A 1 82 ? -3.216 -0.187 -7.421 1.00 91.88 82 MET A O 1
ATOM 653 N N . TYR A 1 83 ? -1.980 0.309 -9.241 1.00 93.31 83 TYR A N 1
ATOM 654 C CA . TYR A 1 83 ? -2.423 1.693 -9.404 1.00 93.31 83 TYR A CA 1
ATOM 655 C C . TYR A 1 83 ? -2.914 1.960 -10.843 1.00 93.31 83 TYR A C 1
ATOM 657 O O . TYR A 1 83 ? -2.386 2.843 -11.526 1.00 93.31 83 TYR A O 1
ATOM 665 N N . PRO A 1 84 ? -3.945 1.234 -11.323 1.00 93.25 84 PRO A N 1
ATOM 666 C CA . PRO A 1 84 ? -4.389 1.304 -12.717 1.00 93.25 84 PRO A CA 1
ATOM 667 C C . PRO A 1 84 ? -4.926 2.683 -13.108 1.00 93.25 84 PRO A C 1
ATOM 669 O O . PRO A 1 84 ? -4.771 3.099 -14.249 1.00 93.25 84 PRO A O 1
ATOM 672 N N . ASN A 1 85 ? -5.505 3.429 -12.166 1.00 92.19 85 ASN A N 1
ATOM 673 C CA . ASN A 1 85 ? -6.009 4.776 -12.441 1.00 92.19 85 ASN A CA 1
ATOM 674 C C . ASN A 1 85 ? -4.883 5.781 -12.736 1.00 92.19 85 ASN A C 1
ATOM 676 O O . ASN A 1 85 ? -5.108 6.748 -13.453 1.00 92.19 85 ASN A O 1
ATOM 680 N N . GLU A 1 86 ? -3.689 5.567 -12.174 1.00 93.69 86 GLU A N 1
ATOM 681 C CA . GLU A 1 86 ? -2.551 6.485 -12.311 1.00 93.69 86 GLU A CA 1
ATOM 682 C C . GLU A 1 86 ? -1.576 6.046 -13.411 1.00 93.69 86 GLU A C 1
ATOM 684 O O . GLU A 1 86 ? -1.060 6.886 -14.141 1.00 93.69 86 GLU A O 1
ATOM 689 N N . PHE A 1 87 ? -1.326 4.737 -13.540 1.00 93.62 87 PHE A N 1
ATOM 690 C CA . PHE A 1 87 ? -0.311 4.187 -14.453 1.00 93.62 87 PHE A CA 1
ATOM 691 C C . PHE A 1 87 ? -0.892 3.276 -15.535 1.00 93.62 87 PHE A C 1
ATOM 693 O O . PHE A 1 87 ? -0.164 2.827 -16.415 1.00 93.62 87 PHE A O 1
ATOM 700 N N . GLY A 1 88 ? -2.192 2.981 -15.486 1.00 90.00 88 GLY A N 1
ATOM 701 C CA . GLY A 1 88 ? -2.843 2.170 -16.505 1.00 90.00 88 GLY A CA 1
ATOM 702 C C . GLY A 1 88 ? -2.847 2.865 -17.864 1.00 90.00 88 GLY A C 1
ATOM 703 O O . GLY A 1 88 ? -2.905 4.094 -17.974 1.00 90.00 88 GLY A O 1
ATOM 704 N N . ARG A 1 89 ? -2.805 2.055 -18.925 1.00 85.44 89 ARG A N 1
ATOM 705 C CA . ARG A 1 89 ? -2.827 2.543 -20.307 1.00 85.44 89 ARG A CA 1
ATOM 706 C C . ARG A 1 89 ? -4.109 3.330 -20.577 1.00 85.44 89 ARG A C 1
ATOM 708 O O . ARG A 1 89 ? -5.204 2.780 -20.522 1.00 85.44 89 ARG A O 1
ATOM 715 N N . GLN A 1 90 ? -3.960 4.600 -20.938 1.00 82.50 90 GLN A N 1
ATOM 716 C CA . GLN A 1 90 ? -5.068 5.443 -21.377 1.00 82.50 90 GLN A CA 1
ATOM 717 C C . GLN A 1 90 ? -5.321 5.196 -22.870 1.00 82.50 90 GLN A C 1
ATOM 719 O O . GLN A 1 90 ? -4.529 5.618 -23.714 1.00 82.50 90 GLN A O 1
ATOM 724 N N . GLN A 1 91 ? -6.411 4.509 -23.215 1.00 79.19 91 GLN A N 1
ATOM 725 C CA . GLN A 1 91 ? -6.849 4.407 -24.607 1.00 79.19 91 GLN A CA 1
ATOM 726 C C . GLN A 1 91 ? -7.625 5.670 -24.983 1.00 79.19 91 GLN A C 1
ATOM 728 O O . GLN A 1 91 ? -8.787 5.833 -24.623 1.00 79.19 91 GLN A O 1
ATOM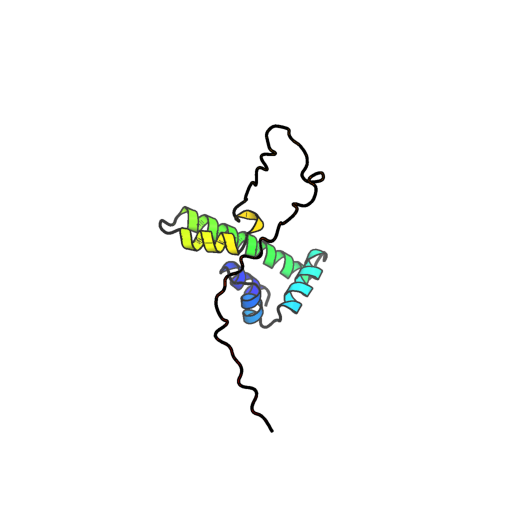 733 N N . LYS A 1 92 ? -6.981 6.575 -25.725 1.00 72.81 92 LYS A N 1
ATOM 734 C CA . LYS A 1 92 ? -7.692 7.659 -26.408 1.00 72.81 92 LYS A CA 1
ATOM 735 C C . LYS A 1 92 ? -8.360 7.077 -27.648 1.00 72.81 92 LYS A C 1
ATOM 737 O O . LYS A 1 92 ? -7.720 6.922 -28.685 1.00 72.81 92 LYS A O 1
ATOM 742 N N . VAL A 1 93 ? -9.633 6.719 -27.523 1.00 73.88 93 VAL A N 1
ATOM 743 C CA . VAL A 1 93 ? -10.459 6.362 -28.677 1.00 73.88 93 VAL A CA 1
ATOM 744 C C . VAL A 1 93 ? -10.862 7.666 -29.355 1.00 73.88 93 VAL A C 1
ATOM 746 O O . VAL A 1 93 ? -11.792 8.345 -28.931 1.00 73.88 93 VAL A O 1
ATOM 749 N N . ASN A 1 94 ? -10.114 8.053 -30.386 1.00 66.94 94 ASN A N 1
ATOM 750 C CA . ASN A 1 94 ? -10.558 9.109 -31.283 1.00 66.94 94 ASN A CA 1
ATOM 751 C C . ASN A 1 94 ? -11.654 8.505 -32.161 1.00 66.94 94 ASN A C 1
ATOM 753 O O . ASN A 1 94 ? -11.360 7.747 -33.084 1.00 66.94 94 ASN A O 1
ATOM 757 N N . HIS A 1 95 ? -12.914 8.812 -31.861 1.00 59.78 95 HIS A N 1
ATOM 758 C CA . HIS A 1 95 ? -13.996 8.574 -32.805 1.00 59.78 95 HIS A CA 1
ATOM 759 C C . HIS A 1 95 ? -13.777 9.524 -33.983 1.00 59.78 95 HIS A C 1
ATOM 761 O O . HIS A 1 95 ? -14.137 10.697 -33.921 1.00 59.78 95 HIS A O 1
ATOM 767 N N . THR A 1 96 ? -13.130 9.047 -35.044 1.00 51.22 96 THR A N 1
ATOM 768 C CA . THR A 1 96 ? -13.234 9.703 -36.344 1.00 51.22 96 THR A CA 1
ATOM 769 C C . THR A 1 96 ? -14.651 9.425 -36.815 1.00 51.22 96 THR A C 1
ATOM 771 O O . THR A 1 96 ? -14.932 8.380 -37.398 1.00 51.22 96 THR A O 1
ATOM 774 N N . THR A 1 97 ? -15.580 10.315 -36.471 1.00 50.75 97 THR A N 1
ATOM 775 C CA . THR A 1 97 ? -16.849 10.381 -37.184 1.00 50.75 97 THR A CA 1
ATOM 776 C C . THR A 1 97 ? -16.502 10.479 -38.668 1.00 50.75 97 THR A C 1
ATOM 778 O O . THR A 1 97 ? -15.567 11.204 -39.024 1.00 50.75 97 THR A O 1
ATOM 781 N N . GLY A 1 98 ? -17.175 9.695 -39.517 1.00 53.81 98 GLY A N 1
ATOM 782 C CA . GLY A 1 98 ? -17.018 9.783 -40.973 1.00 53.81 98 GLY A CA 1
ATOM 783 C C . GLY A 1 98 ? -17.155 11.231 -41.451 1.00 53.81 98 GLY A C 1
ATOM 784 O O . GLY A 1 98 ? -17.581 12.079 -40.671 1.00 53.81 98 GLY A O 1
ATOM 785 N N . ALA A 1 99 ? -16.778 11.492 -42.706 1.00 53.75 99 ALA A N 1
ATOM 786 C CA . ALA A 1 99 ? -16.498 12.799 -43.326 1.00 53.75 99 ALA A CA 1
ATOM 787 C C . ALA A 1 99 ? -17.405 14.007 -42.967 1.00 53.75 99 ALA A C 1
ATOM 789 O O . ALA A 1 99 ? -16.995 15.144 -43.189 1.00 53.75 99 ALA A O 1
ATOM 790 N N . ASP A 1 100 ? -18.562 13.786 -42.343 1.00 57.50 100 ASP A N 1
ATOM 791 C CA . ASP A 1 100 ? -19.631 14.753 -42.129 1.00 57.50 100 ASP A CA 1
ATOM 792 C C . ASP A 1 100 ? -19.989 14.987 -40.640 1.00 57.50 100 ASP A C 1
ATOM 794 O O . ASP A 1 100 ? -20.892 15.760 -40.336 1.00 57.50 100 ASP A O 1
ATOM 798 N N . GLY A 1 101 ? -19.294 14.366 -39.673 1.00 55.88 101 GLY A N 1
ATOM 799 C CA . GLY A 1 101 ? -19.454 14.720 -38.250 1.00 55.88 101 GLY A CA 1
ATOM 800 C C . GLY A 1 101 ? -20.800 14.345 -37.598 1.00 55.88 101 GLY A C 1
ATOM 801 O O . GLY A 1 101 ? -21.082 14.808 -36.492 1.00 55.88 101 GLY A O 1
ATOM 802 N N . GLU A 1 102 ? -21.613 13.486 -38.220 1.00 54.12 102 GLU A N 1
ATOM 803 C CA . GLU A 1 102 ? -22.912 13.064 -37.677 1.00 54.12 102 GLU A CA 1
ATOM 804 C C . GLU A 1 102 ? -22.825 12.149 -36.440 1.00 54.12 102 GLU A C 1
ATOM 806 O O . GLU A 1 102 ? -22.037 11.206 -36.353 1.00 54.12 102 GLU A O 1
ATOM 811 N N . SER A 1 103 ? -23.680 12.431 -35.453 1.00 52.06 103 SER A N 1
ATOM 812 C CA . SER A 1 103 ? -23.764 11.692 -34.190 1.00 52.06 103 SER A CA 1
ATOM 813 C C . SER A 1 103 ? -24.284 10.260 -34.373 1.00 52.06 103 SER A C 1
ATOM 815 O O . SER A 1 103 ? -25.248 10.046 -35.100 1.00 52.06 103 SER A O 1
ATOM 817 N N . LEU A 1 104 ? -23.760 9.297 -33.603 1.00 54.94 104 LEU A N 1
ATOM 818 C CA . LEU A 1 104 ? -24.173 7.877 -33.608 1.00 54.94 104 LEU A CA 1
ATOM 819 C C . LEU A 1 104 ? -25.643 7.608 -33.198 1.00 54.94 104 LEU A C 1
ATOM 821 O O . LEU A 1 104 ? -26.062 6.455 -33.169 1.00 54.94 104 LEU A O 1
ATOM 825 N N . ASN A 1 105 ? -26.432 8.640 -32.879 1.00 55.34 105 ASN A N 1
ATOM 826 C CA . ASN A 1 105 ? -27.822 8.512 -32.424 1.00 55.34 105 ASN A CA 1
ATOM 827 C C . ASN A 1 105 ? -28.865 8.510 -33.557 1.00 55.34 105 ASN A C 1
ATOM 829 O O . ASN A 1 105 ? -30.054 8.390 -33.269 1.00 55.34 105 ASN A O 1
ATOM 833 N N . THR A 1 106 ? -28.460 8.645 -34.822 1.00 51.34 106 THR A N 1
ATOM 834 C CA . THR A 1 106 ? -29.388 8.695 -35.970 1.00 51.34 106 THR A CA 1
ATOM 835 C C . THR A 1 106 ? -29.231 7.547 -36.961 1.00 51.34 106 THR A C 1
ATOM 837 O O . THR A 1 106 ? -29.956 7.510 -37.953 1.00 51.34 106 THR A O 1
ATOM 840 N N . MET A 1 107 ? -28.350 6.573 -36.708 1.00 49.44 107 MET A N 1
ATOM 841 C CA . MET A 1 107 ? -28.294 5.394 -37.572 1.00 49.44 107 MET A CA 1
ATOM 842 C C . MET A 1 107 ? -29.536 4.521 -37.342 1.00 49.44 107 MET A C 1
ATOM 844 O O . MET A 1 107 ? -29.745 4.063 -36.213 1.00 49.44 107 MET A O 1
ATOM 848 N N . PRO A 1 108 ? -30.366 4.255 -38.371 1.00 57.19 108 PRO A N 1
ATOM 849 C CA . PRO A 1 108 ? -31.356 3.195 -38.262 1.00 57.19 108 PRO A CA 1
ATOM 850 C C . PRO A 1 108 ? -30.619 1.878 -37.966 1.00 57.19 108 PRO A C 1
ATOM 852 O O . PRO A 1 108 ? -29.527 1.663 -38.507 1.00 57.19 108 PRO A O 1
ATOM 855 N N . PRO A 1 109 ? -31.162 1.009 -37.092 1.00 53.91 109 PRO A N 1
ATOM 856 C CA . PRO A 1 109 ? -30.514 -0.253 -36.763 1.00 53.91 109 PRO A CA 1
ATOM 857 C C . PRO A 1 109 ? -30.231 -1.026 -38.059 1.00 53.91 109 PRO A C 1
ATOM 859 O O . PRO A 1 109 ? -31.106 -1.077 -38.931 1.00 53.91 109 PRO A O 1
ATOM 862 N N . PRO A 1 110 ? -29.027 -1.602 -38.228 1.00 55.88 110 PRO A N 1
ATOM 863 C CA . PRO A 1 110 ? -28.702 -2.331 -39.441 1.00 55.88 110 PRO A CA 1
ATOM 864 C C . PRO A 1 110 ? -29.679 -3.496 -39.597 1.00 55.88 110 PRO A C 1
ATOM 866 O O . PRO A 1 110 ? -29.837 -4.314 -38.689 1.00 55.88 110 PRO A O 1
ATOM 869 N N . ILE A 1 111 ? -30.342 -3.570 -40.752 1.00 51.12 111 ILE A N 1
ATOM 870 C CA . ILE A 1 111 ? -31.146 -4.734 -41.117 1.00 51.12 111 ILE A CA 1
ATOM 871 C C . ILE A 1 111 ? -30.160 -5.879 -41.352 1.00 51.12 111 ILE A C 1
ATOM 873 O O . ILE A 1 111 ? -29.471 -5.927 -42.370 1.00 51.12 111 ILE A O 1
ATOM 877 N N . ILE A 1 112 ? -30.055 -6.783 -40.380 1.00 44.53 112 ILE A N 1
ATOM 878 C CA . ILE A 1 112 ? -29.312 -8.030 -40.540 1.00 44.53 112 ILE A CA 1
ATOM 879 C C . ILE A 1 112 ? -30.172 -8.936 -41.420 1.00 44.53 112 ILE A C 1
ATOM 881 O O . ILE A 1 112 ? -31.111 -9.569 -40.942 1.00 44.53 112 ILE A O 1
ATOM 885 N N . ASN A 1 113 ? -29.848 -9.013 -42.711 1.00 43.34 113 ASN A N 1
ATOM 886 C CA . ASN A 1 113 ? -30.315 -10.120 -43.534 1.00 43.34 113 ASN A CA 1
ATOM 887 C C . ASN A 1 113 ? -29.523 -11.354 -43.109 1.00 43.34 113 ASN A C 1
ATOM 889 O O . ASN A 1 113 ? -28.389 -11.554 -43.545 1.00 43.34 113 ASN A O 1
ATOM 893 N N . ILE A 1 114 ? -30.109 -12.158 -42.223 1.00 45.47 114 ILE A N 1
ATOM 894 C CA . ILE A 1 114 ? -29.625 -13.511 -41.972 1.00 45.47 114 ILE A CA 1
ATOM 895 C C . ILE A 1 114 ? -29.847 -14.268 -43.278 1.00 45.47 114 ILE A C 1
ATOM 897 O O . ILE A 1 114 ? -30.955 -14.707 -43.580 1.00 45.47 114 ILE A O 1
ATOM 901 N N . ILE A 1 115 ? -28.798 -14.363 -44.089 1.00 51.62 115 ILE A N 1
ATOM 902 C CA . ILE A 1 115 ? -28.753 -15.352 -45.153 1.00 51.62 115 ILE A CA 1
ATOM 903 C C . ILE A 1 115 ? -28.653 -16.681 -44.410 1.00 51.62 115 ILE A C 1
ATOM 905 O O . ILE A 1 115 ? -27.606 -16.992 -43.843 1.00 51.62 115 ILE A O 1
ATOM 909 N N . MET A 1 116 ? -29.766 -17.416 -44.346 1.00 40.94 116 MET A N 1
ATOM 910 C CA . MET A 1 116 ? -29.734 -18.846 -44.059 1.00 40.94 116 MET A CA 1
ATOM 911 C C . MET A 1 116 ? -28.854 -19.447 -45.155 1.00 40.94 116 MET A C 1
ATOM 913 O O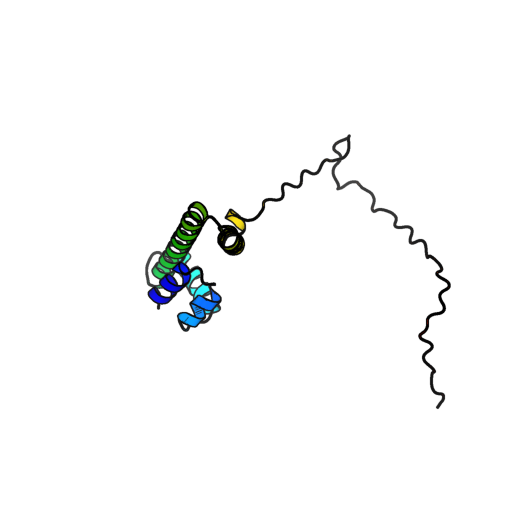 . MET A 1 116 ? -29.273 -19.562 -46.304 1.00 40.94 116 MET A O 1
ATOM 917 N N . GLN A 1 117 ? -27.582 -19.692 -44.848 1.00 46.44 117 GLN A N 1
ATOM 918 C CA . GLN A 1 117 ? -26.821 -20.637 -45.640 1.00 46.44 117 GLN A CA 1
ATOM 919 C C . GLN A 1 117 ? -27.436 -21.982 -45.292 1.00 46.44 117 GLN A C 1
ATOM 921 O O . GLN A 1 117 ? -27.212 -22.484 -44.192 1.00 46.44 117 GLN A O 1
ATOM 926 N N . ASP A 1 118 ? -28.257 -22.509 -46.199 1.00 54.88 118 ASP A N 1
ATOM 927 C CA . ASP A 1 118 ? -28.558 -23.934 -46.237 1.00 54.88 118 ASP A CA 1
ATOM 928 C C . ASP A 1 118 ? -27.219 -24.640 -46.465 1.00 54.88 118 ASP A C 1
ATOM 930 O O . ASP A 1 118 ? -26.771 -24.877 -47.586 1.00 54.88 118 ASP A O 1
ATOM 934 N N . THR A 1 119 ? -26.492 -24.872 -45.377 1.00 54.28 119 THR A N 1
ATOM 935 C CA . THR A 1 119 ? -25.493 -25.919 -45.345 1.00 54.28 119 THR A CA 1
ATOM 936 C C . THR A 1 119 ? -26.293 -27.197 -45.204 1.00 54.28 119 THR A C 1
ATOM 938 O O . THR A 1 119 ? -26.681 -27.569 -44.095 1.00 54.28 119 THR A O 1
ATOM 941 N N . ASP A 1 120 ? -26.568 -27.827 -46.344 1.00 50.44 120 ASP A N 1
ATOM 942 C CA . ASP A 1 120 ? -26.946 -29.234 -46.450 1.00 50.44 120 ASP A CA 1
ATOM 943 C C . ASP A 1 120 ? -25.793 -30.105 -45.911 1.00 50.44 120 ASP A C 1
ATOM 945 O O . ASP A 1 120 ? -25.119 -30.827 -46.642 1.00 50.44 120 ASP A O 1
ATOM 949 N N . GLU A 1 121 ? -25.509 -29.995 -44.617 1.00 53.91 121 GLU A N 1
ATOM 950 C CA . GLU A 1 121 ? -24.745 -30.979 -43.871 1.00 53.91 121 GLU A CA 1
ATOM 951 C C . GLU A 1 121 ? -25.750 -31.721 -42.999 1.00 53.91 121 GLU A C 1
ATOM 953 O O . GLU A 1 121 ? -26.248 -31.200 -41.997 1.00 53.91 121 GLU A O 1
ATOM 958 N N . GLU A 1 122 ? -26.082 -32.941 -43.430 1.00 56.22 122 GLU A N 1
ATOM 959 C CA . GLU A 1 122 ? -26.785 -33.924 -42.616 1.00 56.22 122 GLU A CA 1
ATOM 960 C C . GLU A 1 122 ? -26.199 -33.919 -41.201 1.00 56.22 122 GLU A C 1
ATOM 962 O O . GLU A 1 122 ? -25.022 -34.216 -40.980 1.00 56.22 122 GLU A O 1
ATOM 967 N N . SER A 1 123 ? -27.026 -33.531 -40.231 1.00 46.31 123 SER A N 1
ATOM 968 C CA . SER A 1 123 ? -26.619 -33.473 -38.835 1.00 46.31 123 SER A CA 1
ATOM 969 C C . SER A 1 123 ? -26.224 -34.882 -38.364 1.00 46.31 123 SER A C 1
ATOM 971 O O . SER A 1 123 ? -27.068 -35.779 -38.413 1.00 46.31 123 SER A O 1
ATOM 973 N N . PRO A 1 124 ? -25.000 -35.111 -37.849 1.00 48.56 124 PRO A N 1
ATOM 974 C CA . PRO A 1 124 ? -24.542 -36.447 -37.446 1.00 48.56 124 PRO A CA 1
ATOM 975 C C . PRO A 1 124 ? -25.242 -37.020 -36.203 1.00 48.56 124 PRO A C 1
ATOM 977 O O . PRO A 1 124 ? -24.866 -38.087 -35.726 1.00 48.56 124 PRO A O 1
ATOM 980 N N . TRP A 1 125 ? -26.217 -36.308 -35.634 1.00 51.50 125 TRP A N 1
ATOM 981 C CA . TRP A 1 125 ? -26.871 -36.663 -34.376 1.00 51.50 125 TRP A CA 1
ATOM 982 C C . TRP A 1 125 ? -28.291 -37.185 -34.591 1.00 51.50 125 TRP A C 1
ATOM 984 O O . TRP A 1 125 ? -29.249 -36.657 -34.023 1.00 51.50 125 TRP A O 1
ATOM 994 N N . ILE A 1 126 ? -28.430 -38.256 -35.376 1.00 53.62 126 ILE A N 1
ATOM 995 C CA . ILE A 1 126 ? -29.625 -39.099 -35.276 1.00 53.62 126 ILE A CA 1
ATOM 996 C C . ILE A 1 126 ? -29.571 -39.761 -33.897 1.00 53.62 126 ILE A C 1
ATOM 998 O O . ILE A 1 126 ? -28.762 -40.651 -33.646 1.00 53.62 126 ILE A O 1
ATOM 1002 N N . TYR A 1 127 ? -30.400 -39.279 -32.974 1.00 57.28 127 TYR A N 1
ATOM 1003 C CA . TYR A 1 127 ? -30.717 -40.033 -31.770 1.00 57.28 127 TYR A CA 1
ATOM 1004 C C . TYR A 1 127 ? -31.685 -41.138 -32.180 1.00 57.28 127 TYR A C 1
ATOM 1006 O O . TYR A 1 127 ? -32.839 -40.850 -32.506 1.00 57.28 127 TYR A O 1
ATOM 1014 N N . ASP A 1 128 ? -31.215 -42.383 -32.171 1.00 53.72 128 ASP A N 1
ATOM 1015 C CA . ASP A 1 128 ? -32.094 -43.543 -32.254 1.00 53.72 128 ASP A CA 1
ATOM 1016 C C . ASP A 1 128 ? -33.049 -43.496 -31.058 1.00 53.72 128 ASP A C 1
ATOM 1018 O O . ASP A 1 128 ? -32.657 -43.645 -29.898 1.00 53.72 128 ASP A O 1
ATOM 1022 N N . VAL A 1 129 ? -34.317 -43.207 -31.338 1.00 62.41 129 VAL A N 1
ATOM 1023 C CA . VAL A 1 129 ? -35.383 -43.329 -30.350 1.00 62.41 129 VAL A CA 1
ATOM 1024 C C . VAL A 1 129 ? -35.709 -44.814 -30.266 1.00 62.41 129 VAL A C 1
ATOM 1026 O O . VAL A 1 129 ? -36.372 -45.348 -31.153 1.00 62.41 129 VAL A O 1
ATOM 1029 N N . ASP A 1 130 ? -35.212 -45.476 -29.221 1.00 56.81 130 ASP A N 1
ATOM 1030 C CA . ASP A 1 130 ? -35.555 -46.866 -28.913 1.00 56.81 130 ASP A CA 1
ATOM 1031 C C . ASP A 1 130 ? -37.087 -47.010 -28.821 1.00 56.81 130 ASP A C 1
ATOM 1033 O O . ASP A 1 130 ? -37.720 -46.335 -27.995 1.00 56.81 130 ASP A O 1
ATOM 1037 N N . PRO A 1 131 ? -37.721 -47.860 -29.649 1.00 58.25 131 PRO A N 1
ATOM 1038 C CA . PRO A 1 131 ? -39.136 -48.137 -29.505 1.00 58.25 131 PRO A CA 1
ATOM 1039 C C . PRO A 1 131 ? -39.346 -49.049 -28.291 1.00 58.25 131 PRO A C 1
ATOM 1041 O O . PRO A 1 131 ? -38.650 -50.049 -28.108 1.00 58.25 131 PRO A O 1
ATOM 1044 N N . THR A 1 132 ? -40.314 -48.665 -27.461 1.00 60.97 132 THR A N 1
ATOM 1045 C CA . THR A 1 132 ? -40.799 -49.432 -26.302 1.00 60.97 132 THR A CA 1
ATOM 1046 C C . THR A 1 132 ? -41.658 -50.616 -26.720 1.00 60.97 132 THR A C 1
ATOM 1048 O O . THR A 1 132 ? -42.323 -50.525 -27.777 1.00 60.97 132 THR A O 1
#

Foldseek 3Di:
DLVLLLVCLLVLHDLCVSCVSVVHDSVVLVVLLVVLVPDPDDDSVVSNVSNVVSNVNSLVVLVVCLVVDPPSVVSLVSSCVSCVVVSNDDDPPDPPDPPPPDDPPPDDPDDPPPPPPPPPDDDPDPDPPDDD

Sequence (132 aa):
MIEVIEKSLLNHNTKRTTCQMAGISTSTLYHWLSVGETAKSGLKRELWVTVNKAQSISKTILVNQIAKDSSWQSKAWLLERMYPNEFGRQQKVNHTTGADGESLNTMPPPIINIIMQDTDEESPWIYDVDPT

Secondary structure (DSSP, 8-state):
-HHHHHHHHHTT--HHHHHHHHT--HHHHHHHHHHHHH-SSSHHHHHHHHHHHHHHHHHHHHHHHHTT-TT-HHHHHHHHHH-HHHHS----------TT---TTSPPPP-------------S--------

Radius of gyration: 27.84 Å; chains: 1; bounding box: 59×64×64 Å

Organism: NCBI:txid2748318

pLDDT: mean 83.07, std 19.9, range [40.94, 98.69]